Protein AF-A0A4Y2Q5W8-F1 (afdb_monomer_lite)

Sequence (123 aa):
MDNVYSFVNDIQEPDDMAPASNDRFLLSGKLTNELILHLCQKQFETINIVIANKNSSSKMPRWNSFQLHTYIKQKIAEHPNITNIKYTRQSKLLFSTSDPVCAAKLLTLQTVLDTPVSTDVIW

Foldseek 3Di:
DDDDDDDDDDDDDDDDPDPPDDVVLPPDPCSLVVQLVVLVVDQDPKKKKKKAFPPPVDADDDDDPVLQLVQCVVQAVCSVQWPDWDADPRRIIITMGRRSNRRSSQQPDQDGPNGGIHMDIDD

Organism: Araneus ventricosus (NCBI:txid182803)

Structure (mmCIF, N/CA/C/O backbone):
data_AF-A0A4Y2Q5W8-F1
#
_entry.id   AF-A0A4Y2Q5W8-F1
#
loop_
_atom_site.group_PDB
_atom_site.id
_atom_site.type_symbol
_atom_site.label_atom_id
_atom_site.label_alt_id
_atom_site.label_comp_id
_atom_site.label_asym_id
_atom_site.label_entity_id
_atom_site.label_seq_id
_atom_site.pdbx_PDB_ins_code
_atom_site.Cartn_x
_atom_site.Cartn_y
_atom_site.Cartn_z
_atom_site.occupancy
_atom_site.B_iso_or_equiv
_atom_site.auth_seq_id
_atom_site.auth_comp_id
_atom_site.auth_asym_id
_atom_site.auth_atom_id
_atom_site.pdbx_PDB_model_num
ATOM 1 N N . MET A 1 1 ? -63.443 19.168 -27.381 1.00 35.41 1 MET A N 1
ATOM 2 C CA . MET A 1 1 ? -62.374 18.335 -27.952 1.00 35.41 1 MET A CA 1
ATOM 3 C C . MET A 1 1 ? -61.181 19.244 -28.191 1.00 35.41 1 MET A C 1
ATOM 5 O O . MET A 1 1 ? -61.235 20.028 -29.121 1.00 35.41 1 MET A O 1
ATOM 9 N N . ASP A 1 2 ? -60.155 19.343 -27.365 1.00 33.28 2 ASP A N 1
ATOM 10 C CA . ASP A 1 2 ? -59.904 18.830 -26.027 1.00 33.28 2 ASP A CA 1
ATOM 11 C C . ASP A 1 2 ? -59.027 19.844 -25.284 1.00 33.28 2 ASP A C 1
ATOM 13 O O . ASP A 1 2 ? -58.229 20.555 -25.887 1.00 33.28 2 ASP A O 1
ATOM 17 N N . ASN A 1 3 ? -59.294 19.908 -23.981 1.00 28.12 3 ASN A N 1
ATOM 18 C CA . ASN A 1 3 ? -58.469 20.306 -22.842 1.00 28.12 3 ASN A CA 1
ATOM 19 C C . ASN A 1 3 ? -57.045 20.865 -23.098 1.00 28.12 3 ASN A C 1
ATOM 21 O O . ASN A 1 3 ? -56.252 20.230 -23.775 1.00 28.12 3 ASN A O 1
ATOM 25 N N . VAL A 1 4 ? -56.650 22.057 -22.616 1.00 29.20 4 VAL A N 1
ATOM 26 C CA . VAL A 1 4 ? -56.633 22.606 -21.233 1.00 29.20 4 VAL A CA 1
ATOM 27 C C . VAL A 1 4 ? -55.267 22.410 -20.523 1.00 29.20 4 VAL A C 1
ATOM 29 O O . VAL A 1 4 ? -54.713 21.321 -20.500 1.00 29.20 4 VAL A O 1
ATOM 32 N N . TYR A 1 5 ? -54.802 23.514 -19.913 1.00 29.75 5 TYR A N 1
ATOM 33 C CA . TYR A 1 5 ? -53.682 23.731 -18.974 1.00 29.75 5 TYR A CA 1
ATOM 34 C C . TYR A 1 5 ? -52.242 23.840 -19.511 1.00 29.75 5 TYR A C 1
ATOM 36 O O . TYR A 1 5 ? -51.458 22.899 -19.508 1.00 29.75 5 TYR A O 1
ATOM 44 N N . SER A 1 6 ? -51.838 25.086 -19.786 1.00 34.91 6 SER A N 1
ATOM 45 C CA . SER A 1 6 ? -50.538 25.596 -19.335 1.00 34.91 6 SER A CA 1
ATOM 46 C C . SER A 1 6 ? -50.563 25.762 -17.813 1.00 34.91 6 SER A C 1
ATOM 48 O O . SER A 1 6 ? -51.498 26.401 -17.352 1.00 34.91 6 SER A O 1
ATOM 50 N N . PHE A 1 7 ? -49.569 25.273 -17.066 1.00 28.48 7 PHE A N 1
ATOM 51 C CA . PHE A 1 7 ? -48.996 25.931 -15.874 1.00 28.48 7 PHE A CA 1
ATOM 52 C C . PHE A 1 7 ? -47.730 25.170 -15.409 1.00 28.48 7 PHE A C 1
ATOM 54 O O . PHE A 1 7 ? -47.821 24.066 -14.897 1.00 28.48 7 PHE A O 1
ATOM 61 N N . VAL A 1 8 ? -46.582 25.837 -15.583 1.00 28.62 8 VAL A N 1
ATOM 62 C CA . VAL A 1 8 ? -45.491 26.035 -14.604 1.00 28.62 8 VAL A CA 1
ATOM 63 C C . VAL A 1 8 ? -44.565 24.865 -14.212 1.00 28.62 8 VAL A C 1
ATOM 65 O O . VAL A 1 8 ? -44.966 23.885 -13.600 1.00 28.62 8 VAL A O 1
ATOM 68 N N . ASN A 1 9 ? -43.280 25.170 -14.437 1.00 30.19 9 ASN A N 1
ATOM 69 C CA . ASN A 1 9 ? -42.084 24.910 -13.631 1.00 30.19 9 ASN A CA 1
ATOM 70 C C . ASN A 1 9 ? -41.093 23.788 -13.978 1.00 30.19 9 ASN A C 1
ATOM 72 O O . ASN A 1 9 ? -41.428 22.632 -14.191 1.00 30.19 9 ASN A O 1
ATOM 76 N N . ASP A 1 10 ? -39.849 24.244 -13.826 1.00 28.81 10 ASP A N 1
ATOM 77 C CA . ASP A 1 10 ? -38.658 23.576 -13.325 1.00 28.81 10 ASP A CA 1
ATOM 78 C C . ASP A 1 10 ? -37.638 22.992 -14.312 1.00 28.81 10 ASP A C 1
ATOM 80 O O . ASP A 1 10 ? -37.914 22.287 -15.278 1.00 28.81 10 ASP A O 1
ATOM 84 N N . ILE A 1 11 ? -36.412 23.422 -14.021 1.00 44.78 11 ILE A N 1
ATOM 85 C CA . ILE A 1 11 ? -35.121 23.102 -14.609 1.00 44.78 11 ILE A CA 1
ATOM 86 C C . ILE A 1 11 ? -34.915 21.587 -14.581 1.00 44.78 11 ILE A C 1
ATOM 88 O O . ILE A 1 11 ? -35.073 20.973 -13.531 1.00 44.78 11 ILE A O 1
ATOM 92 N N . GLN A 1 12 ? -34.432 21.014 -15.682 1.00 35.03 12 GLN A N 1
ATOM 93 C CA . GLN A 1 12 ? -33.641 19.790 -15.603 1.00 35.03 12 GLN A CA 1
ATOM 94 C C . GLN A 1 12 ? -32.468 19.893 -16.580 1.00 35.03 12 GLN A C 1
ATOM 96 O O . GLN A 1 12 ? -32.605 19.718 -17.791 1.00 35.03 12 GLN A O 1
ATOM 101 N N . GLU A 1 13 ? -31.309 20.255 -16.025 1.00 44.06 13 GLU A N 1
ATOM 102 C CA . GLU A 1 13 ? -30.016 19.882 -16.594 1.00 44.06 13 GLU A CA 1
ATOM 103 C C . GLU A 1 13 ? -29.990 18.353 -16.773 1.00 44.06 13 GLU A C 1
ATOM 105 O O . GLU A 1 13 ? -30.580 17.643 -15.955 1.00 44.06 13 GLU A O 1
ATOM 110 N N . PRO A 1 14 ? -29.362 17.814 -17.829 1.00 43.69 14 PRO A N 1
ATOM 111 C CA . PRO A 1 14 ? -29.305 16.373 -18.007 1.00 43.69 14 PRO A CA 1
ATOM 112 C C . PRO A 1 14 ? -28.507 15.721 -16.867 1.00 43.69 14 PRO A C 1
ATOM 114 O O . PRO A 1 14 ? -27.300 15.930 -16.734 1.00 43.69 14 PRO A O 1
ATOM 117 N N . ASP A 1 15 ? -29.235 14.931 -16.076 1.00 42.94 15 ASP A N 1
ATOM 118 C CA . ASP A 1 15 ? -28.750 13.962 -15.099 1.00 42.94 15 ASP A CA 1
ATOM 119 C C . ASP A 1 15 ? -27.754 12.963 -15.718 1.00 42.94 15 ASP A C 1
ATOM 121 O O . ASP A 1 15 ? -27.845 12.580 -16.887 1.00 42.94 15 ASP A O 1
ATOM 125 N N . ASP A 1 16 ? -26.850 12.500 -14.852 1.00 45.88 16 ASP A N 1
ATOM 126 C CA . ASP A 1 16 ? -25.969 11.338 -14.993 1.00 45.88 16 ASP A CA 1
ATOM 127 C C . ASP A 1 16 ? -24.732 11.456 -15.901 1.00 45.88 16 ASP A C 1
ATOM 129 O O . ASP A 1 16 ? -24.473 10.633 -16.784 1.00 45.88 16 ASP A O 1
ATOM 133 N N . MET A 1 17 ? -23.806 12.346 -15.522 1.00 42.50 17 MET A N 1
ATOM 134 C CA . MET A 1 17 ? -22.400 11.916 -15.509 1.00 42.50 17 MET A CA 1
ATOM 135 C C . MET A 1 17 ? -22.216 10.896 -14.378 1.00 42.50 17 MET A C 1
ATOM 137 O O . MET A 1 17 ? -21.857 11.231 -13.250 1.00 42.50 17 MET A O 1
ATOM 141 N N . ALA A 1 18 ? -22.451 9.622 -14.694 1.00 42.12 18 ALA A N 1
ATOM 142 C CA . ALA A 1 18 ? -21.931 8.526 -13.893 1.00 42.12 18 ALA A CA 1
ATOM 143 C C . ALA A 1 18 ? -20.421 8.751 -13.668 1.00 42.12 18 ALA A C 1
ATOM 145 O O . ALA A 1 18 ? -19.717 9.054 -14.639 1.00 42.12 18 ALA A O 1
ATOM 146 N N . PRO A 1 19 ? -19.866 8.545 -12.458 1.00 41.06 19 PRO A N 1
ATOM 147 C CA . PRO A 1 19 ? -18.431 8.361 -12.302 1.00 41.06 19 PRO A CA 1
ATOM 148 C C . PRO A 1 19 ? -18.063 6.993 -12.893 1.00 41.06 19 PRO A C 1
ATOM 150 O O . PRO A 1 19 ? -17.734 6.032 -12.200 1.00 41.06 19 PRO A O 1
ATOM 153 N N . ALA A 1 20 ? -18.164 6.866 -14.213 1.00 50.56 20 ALA A N 1
ATOM 154 C CA . ALA A 1 20 ? -17.641 5.735 -14.937 1.00 50.56 20 ALA A CA 1
ATOM 155 C C . ALA A 1 20 ? -16.119 5.872 -14.932 1.00 50.56 20 ALA A C 1
ATOM 157 O O . ALA A 1 20 ? -15.575 6.593 -15.758 1.00 50.56 20 ALA A O 1
ATOM 158 N N . SER A 1 21 ? -15.447 5.187 -14.004 1.00 47.41 21 SER A N 1
ATOM 159 C CA . SER A 1 21 ? -14.399 4.217 -14.374 1.00 47.41 21 SER A CA 1
ATOM 160 C C . SER A 1 21 ? -13.523 3.722 -13.214 1.00 47.41 21 SER A C 1
ATOM 162 O O . SER A 1 21 ? -12.330 3.554 -13.422 1.00 47.41 21 SER A O 1
ATOM 164 N N . ASN A 1 22 ? -14.056 3.407 -12.030 1.00 49.34 22 ASN A N 1
ATOM 165 C CA . ASN A 1 22 ? -13.268 2.624 -11.054 1.00 49.34 22 ASN A CA 1
ATOM 166 C C . ASN A 1 22 ? -13.813 1.197 -10.851 1.00 49.34 22 ASN A C 1
ATOM 168 O O . ASN A 1 22 ? -13.041 0.274 -10.604 1.00 49.34 22 ASN A O 1
ATOM 172 N N . ASP A 1 23 ? -15.107 0.964 -11.097 1.00 44.03 23 ASP A N 1
ATOM 173 C CA . ASP A 1 23 ? -15.743 -0.336 -10.826 1.00 44.03 23 ASP A CA 1
ATOM 174 C C . ASP A 1 23 ? -15.427 -1.441 -11.851 1.00 44.03 23 ASP A C 1
ATOM 176 O O . ASP A 1 23 ? -15.549 -2.628 -11.546 1.00 44.03 23 ASP A O 1
ATOM 180 N N . ARG A 1 24 ? -14.981 -1.099 -13.070 1.00 45.53 24 ARG A N 1
ATOM 181 C CA . ARG A 1 24 ? -14.648 -2.112 -14.097 1.00 45.53 24 ARG A CA 1
ATOM 182 C C . ARG A 1 24 ? -13.315 -2.824 -13.859 1.00 45.53 24 ARG A C 1
ATOM 184 O O . ARG A 1 24 ? -13.092 -3.875 -14.451 1.00 45.53 24 ARG A O 1
ATOM 191 N N . PHE A 1 25 ? -12.463 -2.308 -12.976 1.00 48.25 25 PHE A N 1
ATOM 192 C CA . PHE A 1 25 ? -11.160 -2.896 -12.659 1.00 48.25 25 PHE A CA 1
ATOM 193 C C . PHE A 1 25 ? -11.230 -3.965 -11.555 1.00 48.25 25 PHE A C 1
ATOM 195 O O . PHE A 1 25 ? -10.227 -4.205 -10.896 1.00 48.25 25 PHE A O 1
ATOM 202 N N . LEU A 1 26 ? -12.383 -4.599 -11.293 1.00 46.12 26 LEU A N 1
ATOM 203 C CA . LEU A 1 26 ? -12.553 -5.464 -10.110 1.00 46.12 26 LEU A CA 1
ATOM 204 C C . LEU A 1 26 ? -12.985 -6.922 -10.375 1.00 46.12 26 LEU A C 1
ATOM 206 O O . LEU A 1 26 ? -13.181 -7.663 -9.416 1.00 46.12 26 LEU A O 1
ATOM 210 N N . LEU A 1 27 ? -13.067 -7.399 -11.627 1.00 39.25 27 LEU A N 1
ATOM 211 C CA . LEU A 1 27 ? -13.715 -8.696 -11.927 1.00 39.25 27 LEU A CA 1
ATOM 212 C C . LEU A 1 27 ? -12.851 -9.814 -12.545 1.00 39.25 27 LEU A C 1
ATOM 214 O O . LEU A 1 27 ? -13.374 -10.711 -13.201 1.00 39.25 27 LEU A O 1
ATOM 218 N N . SER A 1 28 ? -11.543 -9.866 -12.297 1.00 36.44 28 SER A N 1
ATOM 219 C CA . SER A 1 28 ? -10.744 -11.037 -12.694 1.00 36.44 28 SER A CA 1
ATOM 220 C C . SER A 1 28 ? -9.541 -11.227 -11.775 1.00 36.44 28 SER A C 1
ATOM 222 O O . SER A 1 28 ? -8.874 -10.270 -11.416 1.00 36.44 28 SER A O 1
ATOM 224 N N . GLY A 1 29 ? -9.147 -12.455 -11.444 1.00 47.69 29 GLY A N 1
ATOM 225 C CA . GLY A 1 29 ? -7.856 -12.704 -10.774 1.00 47.69 29 GLY A CA 1
ATOM 226 C C . GLY A 1 29 ? -6.620 -12.210 -11.562 1.00 47.69 29 GLY A C 1
ATOM 227 O O . GLY A 1 29 ? -5.499 -12.364 -11.090 1.00 47.69 29 GLY A O 1
ATOM 228 N N . LYS A 1 30 ? -6.814 -11.626 -12.757 1.00 53.78 30 LYS A N 1
ATOM 229 C CA . LYS A 1 30 ? -5.813 -11.024 -13.657 1.00 53.78 30 LYS A CA 1
ATOM 230 C C . LYS A 1 30 ? -5.577 -9.514 -13.448 1.00 53.78 30 LYS A C 1
ATOM 232 O O . LYS A 1 30 ? -4.721 -8.952 -14.127 1.00 53.78 30 LYS A O 1
ATOM 237 N N . LEU A 1 31 ? -6.287 -8.861 -12.523 1.00 71.12 31 LEU A N 1
ATOM 238 C CA . LEU A 1 31 ? -6.288 -7.394 -12.375 1.00 71.12 31 LEU A CA 1
ATOM 239 C C . LEU A 1 31 ? -4.921 -6.779 -12.102 1.00 71.12 31 LEU A C 1
ATOM 241 O O . LEU A 1 31 ? -4.593 -5.755 -12.686 1.00 71.12 31 LEU A O 1
ATOM 245 N N . THR A 1 32 ? -4.100 -7.398 -11.253 1.00 72.38 32 THR A N 1
ATOM 246 C CA . THR A 1 32 ? -2.778 -6.845 -10.933 1.00 72.38 32 THR A CA 1
ATOM 247 C C . THR A 1 32 ? -1.895 -6.775 -12.174 1.00 72.38 32 THR A C 1
ATOM 249 O O . THR A 1 32 ? -1.269 -5.752 -12.410 1.00 72.38 32 THR A O 1
ATOM 252 N N . ASN A 1 33 ? -1.878 -7.822 -13.004 1.00 74.81 33 ASN A N 1
ATOM 253 C CA . ASN A 1 33 ? -1.055 -7.845 -14.214 1.00 74.81 33 ASN A CA 1
ATOM 254 C C . ASN A 1 33 ? -1.555 -6.840 -15.257 1.00 74.81 33 ASN A C 1
ATOM 256 O O . ASN A 1 33 ? -0.741 -6.185 -15.897 1.00 74.81 33 ASN A O 1
ATOM 260 N N . GLU A 1 34 ? -2.870 -6.678 -15.410 1.00 79.50 34 GLU A N 1
ATOM 261 C CA . GLU A 1 34 ? -3.439 -5.664 -16.309 1.00 79.50 34 GLU A CA 1
ATOM 262 C C . GLU A 1 34 ? -3.153 -4.235 -15.822 1.00 79.50 34 GLU A C 1
ATOM 264 O O . GLU A 1 34 ? -2.761 -3.387 -16.624 1.00 79.50 34 GLU A O 1
ATOM 269 N N . LEU A 1 35 ? -3.252 -3.981 -14.512 1.00 80.00 35 LEU A N 1
ATOM 270 C CA . LEU A 1 35 ? -2.852 -2.707 -13.904 1.00 80.00 35 LEU A CA 1
ATOM 271 C C . LEU A 1 35 ? -1.360 -2.432 -14.118 1.00 80.00 35 LEU A C 1
ATOM 273 O O . LEU A 1 35 ? -0.997 -1.319 -14.491 1.00 80.00 35 LEU A O 1
ATOM 277 N N . ILE A 1 36 ? -0.503 -3.443 -13.940 1.00 81.00 36 ILE A N 1
ATOM 278 C CA . ILE A 1 36 ? 0.934 -3.334 -14.220 1.00 81.00 36 ILE A CA 1
ATOM 279 C C . ILE A 1 36 ? 1.154 -2.983 -15.689 1.00 81.00 36 ILE A C 1
ATOM 281 O O . ILE A 1 36 ? 1.863 -2.024 -15.968 1.00 81.00 36 ILE A O 1
ATOM 285 N N . LEU A 1 37 ? 0.532 -3.705 -16.628 1.00 81.56 37 LEU A N 1
ATOM 286 C CA . LEU A 1 37 ? 0.673 -3.424 -18.059 1.00 81.56 37 LEU A CA 1
ATOM 287 C C . LEU A 1 37 ? 0.239 -1.995 -18.397 1.00 81.56 37 LEU A C 1
ATOM 289 O O . LEU A 1 37 ? 0.947 -1.314 -19.134 1.00 81.56 37 LEU A O 1
ATOM 293 N N . HIS A 1 38 ? -0.878 -1.523 -17.839 1.00 81.12 38 HIS A N 1
ATOM 294 C CA . HIS A 1 38 ? -1.344 -0.153 -18.047 1.00 81.12 38 HIS A CA 1
ATOM 295 C C . HIS A 1 38 ? -0.361 0.884 -17.490 1.00 81.12 38 HIS A C 1
ATOM 297 O O . HIS A 1 38 ? -0.037 1.859 -18.167 1.00 81.12 38 HIS A O 1
ATOM 303 N N . LEU A 1 39 ? 0.156 0.667 -16.279 1.00 81.62 39 LEU A N 1
ATOM 304 C CA . LEU A 1 39 ? 1.134 1.567 -15.674 1.00 81.62 39 LEU A CA 1
ATOM 305 C C . LEU A 1 39 ? 2.478 1.536 -16.430 1.00 81.62 39 LEU A C 1
ATOM 307 O O . LEU A 1 39 ? 3.095 2.575 -16.631 1.00 81.62 39 LEU A O 1
ATOM 311 N N . CYS A 1 40 ? 2.910 0.383 -16.938 1.00 82.12 40 CYS A N 1
ATOM 312 C CA . CYS A 1 40 ? 4.142 0.258 -17.721 1.00 82.12 40 CYS A CA 1
ATOM 313 C C . CYS A 1 40 ? 4.079 0.931 -19.105 1.00 82.12 40 CYS A C 1
ATOM 315 O O . CYS A 1 40 ? 5.126 1.150 -19.711 1.00 82.12 40 CYS A O 1
ATOM 317 N N . GLN A 1 41 ? 2.892 1.276 -19.621 1.00 83.06 41 GLN A N 1
ATOM 318 C CA . GLN A 1 41 ? 2.749 2.011 -20.890 1.00 83.06 41 GLN A CA 1
ATOM 319 C C . GLN A 1 41 ? 3.167 3.486 -20.786 1.00 83.06 41 GLN A C 1
ATOM 321 O O . GLN A 1 41 ? 3.263 4.169 -21.807 1.00 83.06 41 GLN A O 1
ATOM 326 N N . LYS A 1 42 ? 3.410 3.992 -19.574 1.00 79.00 42 LYS A N 1
ATOM 327 C CA . LYS A 1 42 ? 3.832 5.369 -19.312 1.00 79.00 42 LYS A CA 1
ATOM 328 C C . LYS A 1 42 ? 5.126 5.375 -18.502 1.00 79.00 42 LYS A C 1
ATOM 330 O O . LYS A 1 42 ? 5.391 4.474 -17.715 1.00 79.00 42 LYS A O 1
ATOM 335 N N . GLN A 1 43 ? 5.925 6.423 -18.676 1.00 78.00 43 GLN A N 1
ATOM 336 C CA . GLN A 1 43 ? 7.009 6.727 -17.747 1.00 78.00 43 GLN A CA 1
ATOM 337 C C . GLN A 1 43 ? 6.463 7.653 -16.667 1.00 78.00 43 GLN A C 1
ATOM 339 O O . GLN A 1 43 ? 5.937 8.722 -16.975 1.00 78.00 43 GLN A O 1
ATOM 344 N 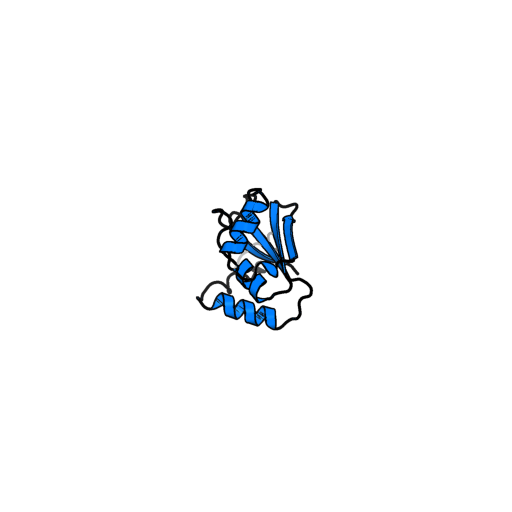N . PHE A 1 44 ? 6.577 7.234 -15.412 1.00 82.06 44 PHE A N 1
ATOM 345 C CA . PHE A 1 44 ? 6.171 8.034 -14.267 1.00 82.06 44 PHE A CA 1
ATOM 346 C C . PHE A 1 44 ? 7.402 8.466 -13.487 1.00 82.06 44 PHE A C 1
ATOM 348 O O . PHE A 1 44 ? 8.171 7.630 -13.019 1.00 82.06 44 PHE A O 1
ATOM 355 N N . GLU A 1 45 ? 7.561 9.774 -13.298 1.00 90.44 45 GLU A N 1
ATOM 356 C CA . GLU A 1 45 ? 8.520 10.288 -12.320 1.00 90.44 45 GLU A CA 1
ATOM 357 C C . GLU A 1 45 ? 8.082 9.901 -10.902 1.00 90.44 45 GLU A C 1
ATOM 359 O O . GLU A 1 45 ? 8.891 9.526 -10.055 1.00 90.44 45 GLU A O 1
ATOM 364 N N . THR A 1 46 ? 6.775 9.948 -10.639 1.00 93.25 46 THR A N 1
ATOM 365 C CA . THR A 1 46 ? 6.167 9.485 -9.393 1.00 93.25 46 THR A CA 1
ATOM 366 C C . THR A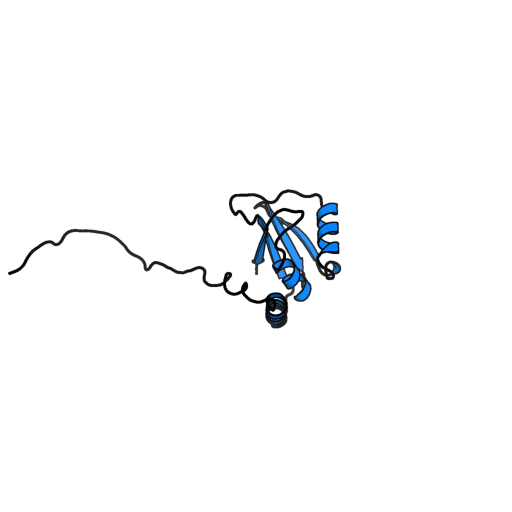 1 46 ? 4.717 9.082 -9.640 1.00 93.25 46 THR A C 1
ATOM 368 O O . THR A 1 46 ? 3.955 9.813 -10.263 1.00 93.25 46 THR A O 1
ATOM 371 N N . ILE A 1 47 ? 4.331 7.930 -9.105 1.00 93.12 47 ILE A N 1
ATOM 372 C CA . ILE A 1 47 ? 2.958 7.450 -8.983 1.00 93.12 47 ILE A CA 1
ATOM 373 C C . ILE A 1 47 ? 2.551 7.655 -7.528 1.00 93.12 47 ILE A C 1
ATOM 375 O O . ILE A 1 47 ? 3.198 7.140 -6.611 1.00 93.12 47 ILE A O 1
ATOM 379 N N . ASN A 1 48 ? 1.486 8.419 -7.312 1.00 95.00 48 ASN A N 1
ATOM 380 C CA . ASN A 1 48 ? 0.940 8.675 -5.989 1.00 95.00 48 ASN A CA 1
ATOM 381 C C . ASN A 1 48 ? -0.303 7.815 -5.775 1.00 95.00 48 ASN A C 1
ATOM 383 O O . ASN A 1 48 ? -1.294 7.954 -6.486 1.00 95.00 48 ASN A O 1
ATOM 387 N N . ILE A 1 49 ? -0.253 6.939 -4.778 1.00 95.50 49 ILE A N 1
ATOM 388 C CA . ILE A 1 49 ? -1.350 6.050 -4.412 1.00 95.50 49 ILE A CA 1
ATOM 389 C C . ILE A 1 49 ? -1.933 6.543 -3.099 1.00 95.50 49 ILE A C 1
ATOM 391 O O . ILE A 1 49 ? -1.222 6.665 -2.096 1.00 95.50 49 ILE A O 1
ATOM 395 N N . VAL A 1 50 ? -3.233 6.812 -3.090 1.00 95.75 50 VAL A N 1
ATOM 396 C CA . VAL A 1 50 ? -3.967 7.143 -1.875 1.00 95.75 50 VAL A CA 1
ATOM 397 C C . VAL A 1 50 ? -4.733 5.937 -1.378 1.00 95.75 50 VAL A C 1
ATOM 399 O O . VAL A 1 50 ? -5.462 5.285 -2.115 1.00 95.75 50 VAL A O 1
ATOM 402 N N . ILE A 1 51 ? -4.582 5.678 -0.084 1.00 95.50 51 ILE A N 1
ATOM 403 C CA . ILE A 1 51 ? -5.300 4.641 0.639 1.00 95.50 51 ILE A CA 1
ATOM 404 C C . ILE A 1 51 ? -6.174 5.325 1.686 1.00 95.50 51 ILE A C 1
ATOM 406 O O . ILE A 1 51 ? -5.687 6.038 2.571 1.00 95.50 51 ILE A O 1
ATOM 410 N N . ALA A 1 52 ? -7.481 5.138 1.567 1.00 95.38 52 ALA A N 1
ATOM 411 C CA . ALA A 1 52 ? -8.481 5.699 2.461 1.00 95.38 52 ALA A CA 1
ATOM 412 C C . ALA A 1 52 ? -9.210 4.590 3.218 1.00 95.38 52 ALA A C 1
ATOM 414 O O . ALA A 1 52 ? -9.181 3.425 2.829 1.00 95.38 52 ALA A O 1
ATOM 415 N N . ASN A 1 53 ? -9.893 4.958 4.301 1.00 95.44 53 ASN A N 1
ATOM 416 C CA . ASN A 1 53 ? -10.820 4.041 4.947 1.00 95.44 53 ASN A CA 1
ATOM 417 C C . ASN A 1 53 ? -11.920 3.658 3.947 1.00 95.44 53 ASN A C 1
ATOM 419 O O . ASN A 1 53 ? -12.470 4.533 3.278 1.00 95.44 53 ASN A O 1
ATOM 423 N N . LYS A 1 54 ? -12.243 2.363 3.858 1.00 94.75 54 LYS A N 1
ATOM 424 C CA . LYS A 1 54 ? -13.307 1.875 2.971 1.00 94.75 54 LYS A CA 1
ATOM 425 C C . LYS A 1 54 ? -14.657 2.531 3.280 1.00 94.75 54 LYS A C 1
ATOM 427 O O . LYS A 1 54 ? -15.451 2.762 2.375 1.00 94.75 54 LYS A O 1
ATOM 432 N N . ASN A 1 55 ? -14.914 2.844 4.550 1.00 93.31 55 ASN A N 1
ATOM 433 C CA . ASN A 1 55 ? -16.009 3.720 4.937 1.00 93.31 55 ASN A CA 1
ATOM 434 C C . ASN A 1 55 ? -15.557 5.178 4.775 1.00 93.31 55 ASN A C 1
ATOM 436 O O . ASN A 1 55 ? -14.768 5.680 5.576 1.00 93.31 55 ASN A O 1
ATOM 440 N N . SER A 1 56 ? -16.097 5.866 3.768 1.00 87.38 56 SER A N 1
ATOM 441 C CA . SER A 1 56 ? -15.754 7.254 3.433 1.00 87.38 56 SER A CA 1
ATOM 442 C C . SER A 1 56 ? -16.037 8.258 4.558 1.00 87.38 56 SER A C 1
ATOM 444 O O . SER A 1 56 ? -15.397 9.308 4.614 1.00 87.38 56 SER A O 1
ATOM 446 N N . SER A 1 57 ? -16.950 7.941 5.481 1.00 89.81 57 SER A N 1
ATOM 447 C CA . SER A 1 57 ? -17.238 8.761 6.665 1.00 89.81 57 SER A CA 1
ATOM 448 C C . SER A 1 57 ? -16.247 8.535 7.814 1.00 89.81 57 SER A C 1
ATOM 450 O O . SER A 1 57 ? -16.249 9.287 8.789 1.00 89.81 57 SER A O 1
ATOM 452 N N . SER A 1 58 ? -15.399 7.508 7.729 1.00 92.25 58 SER A N 1
ATOM 453 C CA . SER A 1 58 ? -14.412 7.163 8.752 1.00 92.25 58 SER A CA 1
ATOM 454 C C . SER A 1 58 ? -13.010 7.641 8.377 1.00 92.25 58 SER A C 1
ATOM 456 O O . SER A 1 58 ? -12.597 7.622 7.220 1.00 92.25 58 SER A O 1
ATOM 458 N N . LYS A 1 59 ? -12.229 8.047 9.382 1.00 90.94 59 LYS A N 1
ATOM 459 C CA . LYS A 1 59 ? -10.814 8.411 9.198 1.00 90.94 59 LYS A CA 1
ATOM 460 C C . LYS A 1 59 ? -9.931 7.158 9.237 1.00 90.94 59 LYS A C 1
ATOM 462 O O . LYS A 1 59 ? -10.316 6.150 9.833 1.00 90.94 59 LYS A O 1
ATOM 467 N N . MET A 1 60 ? -8.740 7.207 8.632 1.00 92.19 60 MET A N 1
ATOM 468 C CA . MET A 1 60 ? -7.731 6.174 8.900 1.00 92.19 60 MET A CA 1
ATOM 469 C C . MET A 1 60 ? -7.210 6.311 10.335 1.00 92.19 60 MET A C 1
ATOM 471 O O . MET A 1 60 ? -6.936 7.439 10.769 1.00 92.19 60 MET A O 1
ATOM 475 N N . PRO A 1 61 ? -7.013 5.198 11.064 1.00 92.06 61 PRO A N 1
ATOM 476 C CA . PRO A 1 61 ? -6.234 5.214 12.291 1.00 92.06 61 PRO A CA 1
ATOM 477 C C . PRO A 1 61 ? -4.830 5.761 12.022 1.00 92.06 61 PRO A C 1
ATOM 479 O O . PRO A 1 61 ? -4.230 5.501 10.979 1.00 92.06 61 PRO A O 1
ATOM 482 N N . ARG A 1 62 ? -4.282 6.519 12.976 1.00 91.62 62 ARG A N 1
ATOM 483 C CA . ARG A 1 62 ? -2.873 6.919 12.926 1.00 91.62 62 ARG A CA 1
ATOM 484 C C . ARG A 1 62 ? -2.008 5.827 13.535 1.00 91.62 62 ARG A C 1
ATOM 486 O O . ARG A 1 62 ? -1.723 5.840 14.729 1.00 91.62 62 ARG A O 1
ATOM 493 N N . TRP A 1 63 ? -1.579 4.901 12.696 1.00 93.12 63 TRP A N 1
ATOM 494 C CA . TRP A 1 63 ? -0.575 3.909 13.052 1.00 93.12 63 TRP A CA 1
ATOM 495 C C . TRP A 1 63 ? 0.810 4.528 13.174 1.00 93.12 63 TRP A C 1
ATOM 497 O O . TRP A 1 63 ? 1.145 5.483 12.461 1.00 93.12 63 TRP A O 1
ATOM 507 N N . ASN A 1 64 ? 1.626 3.950 14.056 1.00 92.38 64 ASN A N 1
ATOM 508 C CA . ASN A 1 64 ? 3.019 4.349 14.162 1.00 92.38 64 ASN A CA 1
ATOM 509 C C . ASN A 1 64 ? 3.800 3.911 12.908 1.00 92.38 64 ASN A C 1
ATOM 511 O O . ASN A 1 64 ? 3.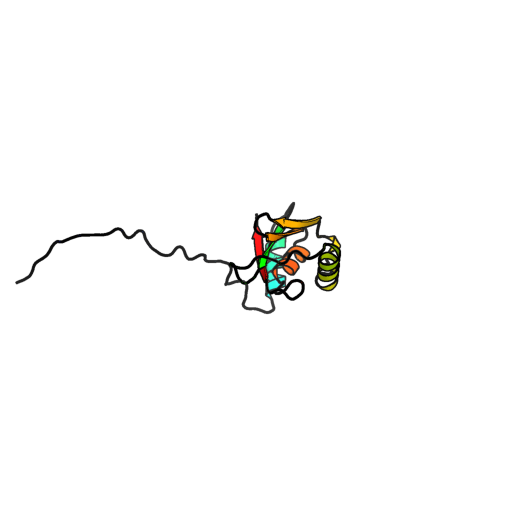441 2.949 12.224 1.00 92.38 64 ASN A O 1
ATOM 515 N N . SER A 1 65 ? 4.880 4.633 12.607 1.00 89.19 65 SER A N 1
ATOM 516 C CA . SER A 1 65 ? 5.662 4.411 11.385 1.00 89.19 65 SER A CA 1
ATOM 517 C C . SER A 1 65 ? 6.234 2.988 11.307 1.00 89.19 65 SER A C 1
ATOM 519 O O . SER A 1 65 ? 6.181 2.346 10.261 1.00 89.19 65 SER A O 1
ATOM 521 N N . PHE A 1 66 ? 6.700 2.439 12.433 1.00 93.81 66 PHE A N 1
ATOM 522 C CA . PHE A 1 66 ? 7.291 1.101 12.483 1.00 93.81 66 PHE A CA 1
ATOM 523 C C . PHE A 1 66 ? 6.293 -0.005 12.104 1.00 93.81 66 PHE A C 1
ATOM 525 O O . PHE A 1 66 ? 6.627 -0.902 11.327 1.00 93.81 66 PHE A O 1
ATOM 532 N N . GLN A 1 67 ? 5.057 0.076 12.602 1.00 94.12 67 GLN A N 1
ATOM 533 C CA . GLN A 1 67 ? 3.977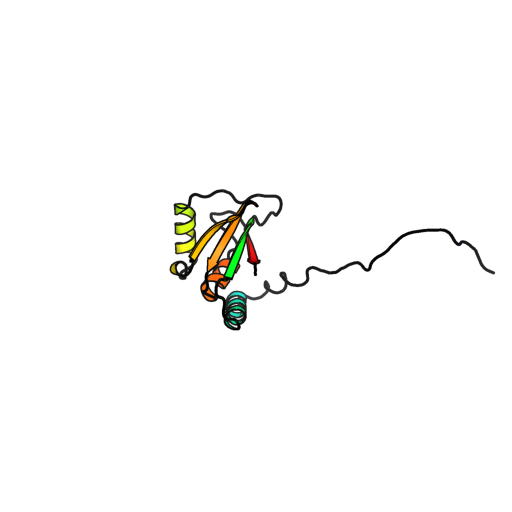 -0.854 12.270 1.00 94.12 67 GLN A CA 1
ATOM 534 C C . GLN A 1 67 ? 3.636 -0.798 10.782 1.00 94.12 67 GLN A C 1
ATOM 536 O O . GLN A 1 67 ? 3.542 -1.844 10.142 1.00 94.12 67 GLN A O 1
ATOM 541 N N . LEU A 1 68 ? 3.511 0.409 10.219 1.00 94.31 68 LEU A N 1
ATOM 542 C CA . LEU A 1 68 ? 3.243 0.581 8.791 1.00 94.31 68 LEU A CA 1
ATOM 543 C C . LEU A 1 68 ? 4.365 0.010 7.931 1.00 94.31 68 LEU A C 1
ATOM 545 O O . LEU A 1 68 ? 4.099 -0.771 7.021 1.00 94.31 68 LEU A O 1
ATOM 549 N N . HIS A 1 69 ? 5.620 0.335 8.238 1.00 94.00 69 HIS A N 1
ATOM 550 C CA . HIS A 1 69 ? 6.754 -0.206 7.495 1.00 94.00 69 HIS A CA 1
ATOM 551 C C . HIS A 1 69 ? 6.825 -1.730 7.586 1.00 94.00 69 HIS A C 1
ATOM 553 O O . HIS A 1 69 ? 7.086 -2.386 6.580 1.00 94.00 69 HIS A O 1
ATOM 559 N N . THR A 1 70 ? 6.568 -2.303 8.762 1.00 96.12 70 THR A N 1
ATOM 560 C CA . THR A 1 70 ? 6.558 -3.759 8.953 1.00 96.12 70 THR A CA 1
ATOM 561 C C . THR A 1 70 ? 5.456 -4.417 8.127 1.00 96.12 70 THR A C 1
ATOM 563 O O . THR A 1 70 ? 5.726 -5.368 7.397 1.00 96.12 70 THR A O 1
ATOM 566 N N . TYR A 1 71 ? 4.238 -3.874 8.177 1.00 96.31 71 TYR A N 1
ATOM 567 C CA . TYR A 1 71 ? 3.107 -4.358 7.388 1.00 96.31 71 TYR A CA 1
ATOM 568 C C . TYR A 1 71 ? 3.410 -4.330 5.883 1.00 96.31 71 TYR A C 1
ATOM 570 O O . TYR A 1 71 ? 3.229 -5.327 5.185 1.00 96.31 71 TYR A O 1
ATOM 578 N N . ILE A 1 72 ? 3.925 -3.204 5.385 1.00 95.88 72 ILE A N 1
ATOM 579 C CA . ILE A 1 72 ? 4.229 -3.031 3.962 1.00 95.88 72 ILE A CA 1
ATOM 580 C C . ILE A 1 72 ? 5.327 -3.996 3.515 1.00 95.88 72 ILE A C 1
ATOM 582 O O . ILE A 1 72 ? 5.160 -4.656 2.495 1.00 95.88 72 ILE A O 1
ATOM 586 N N . LYS A 1 73 ? 6.393 -4.163 4.307 1.00 95.75 73 LYS A N 1
ATOM 587 C CA . LYS A 1 73 ? 7.454 -5.149 4.039 1.00 95.75 73 LYS A CA 1
ATOM 588 C C . LYS A 1 73 ? 6.922 -6.574 3.910 1.00 95.75 73 LYS A C 1
ATOM 590 O O . LYS A 1 73 ? 7.403 -7.334 3.079 1.00 95.75 73 LYS A O 1
ATOM 595 N N . GLN A 1 74 ? 5.941 -6.936 4.734 1.00 95.94 74 GLN A N 1
ATOM 596 C CA . GLN A 1 74 ? 5.337 -8.268 4.715 1.00 95.94 74 GLN A CA 1
ATOM 597 C C . GLN A 1 74 ? 4.411 -8.486 3.514 1.00 95.94 74 GLN A C 1
ATOM 599 O O . GLN A 1 74 ? 4.275 -9.616 3.050 1.00 95.94 74 GLN A O 1
ATOM 604 N N . LYS A 1 75 ? 3.744 -7.433 3.026 1.00 94.31 75 LYS A N 1
ATOM 605 C CA . LYS A 1 75 ? 2.739 -7.535 1.954 1.00 94.31 75 LYS A CA 1
ATOM 606 C C . LYS A 1 75 ? 3.277 -7.223 0.561 1.00 94.31 75 LYS A C 1
ATOM 608 O O . LYS A 1 75 ? 2.721 -7.718 -0.415 1.00 94.31 75 LYS A O 1
ATOM 613 N N . ILE A 1 76 ? 4.324 -6.409 0.458 1.00 94.50 76 ILE A N 1
ATOM 614 C CA . ILE A 1 76 ? 4.833 -5.870 -0.805 1.00 94.50 76 ILE A CA 1
ATOM 615 C C . ILE A 1 76 ? 6.345 -6.097 -0.860 1.00 94.50 76 ILE A C 1
ATOM 617 O O . ILE A 1 76 ? 7.122 -5.461 -0.149 1.00 94.50 76 ILE A O 1
ATOM 621 N N . ALA A 1 77 ? 6.774 -7.012 -1.729 1.00 94.75 77 ALA A N 1
ATOM 622 C CA . ALA A 1 77 ? 8.190 -7.332 -1.903 1.00 94.75 77 ALA A CA 1
ATOM 623 C C . ALA A 1 77 ? 8.987 -6.121 -2.428 1.00 94.75 77 ALA A C 1
ATOM 625 O O . ALA A 1 77 ? 10.099 -5.866 -1.978 1.00 94.75 77 ALA A O 1
ATOM 626 N N . GLU A 1 78 ? 8.365 -5.320 -3.291 1.00 95.19 78 GLU A N 1
ATOM 627 C CA . GLU A 1 78 ? 8.878 -4.105 -3.931 1.00 95.19 78 GLU A CA 1
ATOM 628 C C . GLU A 1 78 ? 8.815 -2.878 -3.006 1.00 95.19 78 GLU A C 1
ATOM 630 O O . GLU A 1 78 ? 8.970 -1.743 -3.453 1.00 95.19 78 GLU A O 1
ATOM 635 N N . HIS A 1 79 ? 8.613 -3.072 -1.697 1.00 94.56 79 HIS A N 1
ATOM 636 C CA . HIS A 1 79 ? 8.632 -1.983 -0.722 1.00 94.56 79 HIS A CA 1
ATOM 637 C C . HIS A 1 79 ? 9.889 -1.090 -0.758 1.00 94.56 79 HIS A C 1
ATOM 639 O O . HIS A 1 79 ? 9.735 0.081 -0.409 1.00 94.56 79 HIS A O 1
ATOM 645 N N . PRO A 1 80 ? 11.105 -1.540 -1.159 1.00 96.56 80 PRO A N 1
ATOM 646 C CA . PRO A 1 80 ? 12.248 -0.634 -1.277 1.00 96.56 80 PRO A CA 1
ATOM 647 C C . PRO A 1 80 ? 12.041 0.447 -2.346 1.00 96.56 80 PRO A C 1
ATOM 649 O O . PRO A 1 80 ? 12.687 1.487 -2.280 1.00 96.56 80 PRO A O 1
ATOM 652 N N . ASN A 1 81 ? 11.119 0.230 -3.292 1.00 96.31 81 ASN A N 1
ATOM 653 C CA . ASN A 1 81 ? 10.789 1.180 -4.355 1.00 96.31 81 ASN A CA 1
ATOM 654 C C . ASN A 1 81 ? 9.770 2.243 -3.902 1.00 96.31 81 ASN A C 1
ATOM 656 O O . ASN A 1 81 ? 9.415 3.133 -4.677 1.00 96.31 81 ASN A O 1
ATOM 660 N N . ILE A 1 82 ? 9.277 2.169 -2.661 1.00 96.62 82 ILE A N 1
ATOM 661 C CA . ILE A 1 82 ? 8.421 3.201 -2.071 1.00 96.62 82 ILE A CA 1
ATOM 662 C C . ILE A 1 82 ? 9.314 4.339 -1.585 1.00 96.62 82 ILE A C 1
ATOM 664 O O . ILE A 1 82 ? 10.112 4.174 -0.664 1.00 96.62 82 ILE A O 1
ATOM 668 N N . THR A 1 83 ? 9.147 5.514 -2.180 1.00 96.06 83 THR A N 1
ATOM 669 C CA . THR A 1 83 ? 9.958 6.700 -1.881 1.00 96.06 83 THR A CA 1
ATOM 670 C C . THR A 1 83 ? 9.357 7.560 -0.774 1.00 96.06 83 THR A C 1
ATOM 672 O O . THR A 1 83 ? 10.074 8.319 -0.126 1.00 96.06 83 THR A O 1
ATOM 675 N N . ASN A 1 84 ? 8.047 7.450 -0.529 1.00 95.25 84 ASN A N 1
ATOM 676 C CA . ASN A 1 84 ? 7.365 8.228 0.501 1.00 95.25 84 ASN A CA 1
ATOM 677 C C . ASN A 1 84 ? 6.156 7.487 1.078 1.00 95.25 84 ASN A C 1
ATOM 679 O O . ASN A 1 84 ? 5.404 6.846 0.344 1.00 95.25 84 ASN A O 1
ATOM 683 N N . ILE A 1 85 ? 5.944 7.646 2.386 1.00 95.25 85 ILE A N 1
ATOM 684 C CA . ILE A 1 85 ? 4.736 7.229 3.101 1.00 95.25 85 ILE A CA 1
ATOM 685 C C . ILE A 1 85 ? 4.346 8.372 4.036 1.00 95.25 85 ILE A C 1
ATOM 687 O O . ILE A 1 85 ? 5.103 8.723 4.943 1.00 95.25 85 ILE A O 1
ATOM 691 N N . LYS A 1 86 ? 3.163 8.960 3.848 1.00 94.44 86 LYS A N 1
ATOM 692 C CA . LYS A 1 86 ? 2.671 10.029 4.732 1.00 94.44 86 LYS A CA 1
ATOM 693 C C . LYS A 1 86 ? 1.161 10.013 4.895 1.00 94.44 86 LYS A C 1
ATOM 695 O O . LYS A 1 86 ? 0.435 9.511 4.047 1.00 94.44 86 LYS A O 1
ATOM 700 N N . TYR A 1 87 ? 0.680 10.637 5.965 1.00 94.06 87 TYR A N 1
ATOM 701 C CA . TYR A 1 87 ? -0.739 10.947 6.107 1.00 94.06 87 TYR A CA 1
ATOM 702 C C . TYR A 1 87 ? -1.066 12.267 5.406 1.00 94.06 87 TYR A C 1
ATOM 704 O O . TYR A 1 87 ? -0.372 13.271 5.577 1.00 94.06 87 TYR A O 1
ATOM 712 N N . THR A 1 88 ? -2.152 12.284 4.641 1.00 92.12 88 THR A N 1
ATOM 713 C CA . THR A 1 88 ? -2.726 13.506 4.077 1.00 92.12 88 THR A CA 1
ATOM 714 C C . THR A 1 88 ? -3.485 14.294 5.148 1.00 92.12 88 THR A C 1
ATOM 716 O O . THR A 1 88 ? -3.835 13.774 6.212 1.00 92.12 88 THR A O 1
ATOM 719 N N . ARG A 1 89 ? -3.822 15.557 4.851 1.00 89.19 89 ARG A N 1
ATOM 720 C CA . ARG A 1 89 ? -4.667 16.388 5.732 1.00 89.19 89 ARG A CA 1
ATOM 721 C C . ARG A 1 89 ? -6.058 15.781 5.967 1.00 89.19 89 ARG A C 1
ATOM 723 O O . ARG A 1 89 ? -6.646 15.996 7.019 1.00 89.19 89 ARG A O 1
ATOM 730 N N . GLN A 1 90 ? -6.548 14.974 5.026 1.00 87.06 90 GLN A N 1
ATOM 731 C CA . GLN A 1 90 ? -7.834 14.273 5.108 1.00 87.06 90 GLN A CA 1
ATOM 732 C C . GLN A 1 90 ? -7.748 12.939 5.869 1.00 87.06 90 GLN A C 1
ATOM 734 O O . GLN A 1 90 ? -8.688 12.155 5.832 1.00 87.06 90 GLN A O 1
ATOM 739 N N . SER A 1 91 ? -6.641 12.663 6.571 1.00 91.94 91 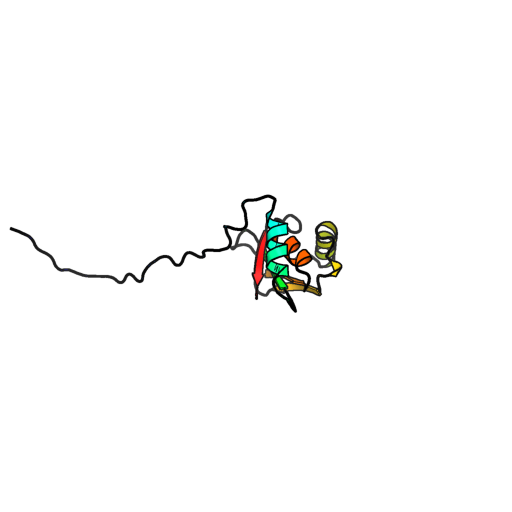SE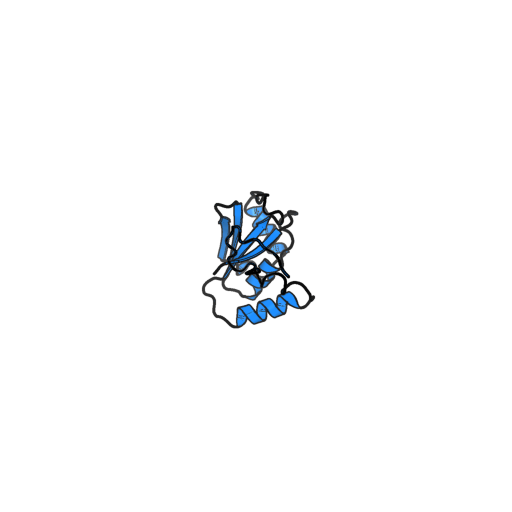R A N 1
ATOM 740 C CA . SER A 1 91 ? -6.428 11.391 7.281 1.00 91.94 91 SER A CA 1
ATOM 741 C C . SER A 1 91 ? -6.500 10.171 6.353 1.00 91.94 91 SER A C 1
ATOM 743 O O . SER A 1 91 ? -7.047 9.137 6.727 1.00 91.94 91 SER A O 1
ATOM 745 N N . LYS A 1 92 ? -5.953 10.303 5.140 1.00 94.19 92 LYS A N 1
ATOM 746 C CA . LYS A 1 92 ? -5.691 9.193 4.211 1.00 94.19 92 LYS A CA 1
ATOM 747 C C . LYS A 1 92 ? -4.194 8.897 4.206 1.00 94.19 92 LYS A C 1
ATOM 749 O O . LYS A 1 92 ? -3.406 9.800 4.488 1.00 94.19 92 LYS A O 1
ATOM 754 N N . LEU A 1 93 ? -3.793 7.679 3.881 1.00 95.38 93 LEU A N 1
ATOM 755 C CA . LEU A 1 93 ? -2.393 7.367 3.610 1.00 95.38 93 LEU A CA 1
ATOM 756 C C . LEU A 1 93 ? -2.064 7.717 2.161 1.00 95.38 93 LEU A C 1
ATOM 758 O O . LEU A 1 93 ? -2.874 7.501 1.266 1.00 95.38 93 LEU A O 1
ATOM 762 N N . LEU A 1 94 ? -0.875 8.261 1.948 1.00 95.75 94 LEU A N 1
ATOM 763 C CA . LEU A 1 94 ? -0.292 8.500 0.641 1.00 95.75 94 LEU A CA 1
ATOM 764 C C . LEU A 1 94 ? 1.010 7.717 0.549 1.00 95.75 94 LEU A C 1
ATOM 766 O O . LEU A 1 94 ? 1.896 7.894 1.390 1.00 95.75 94 LEU A O 1
ATOM 770 N N . PHE A 1 95 ? 1.113 6.915 -0.498 1.00 96.62 95 PHE A N 1
ATOM 771 C CA . PHE A 1 95 ? 2.329 6.246 -0.921 1.00 96.62 95 PHE A CA 1
ATOM 772 C C . PHE A 1 95 ? 2.813 6.867 -2.225 1.00 96.62 95 PHE A C 1
ATOM 774 O O . PHE A 1 95 ? 2.003 7.170 -3.100 1.00 96.62 95 PHE A O 1
ATOM 781 N N . SER A 1 96 ? 4.123 7.025 -2.360 1.00 96.44 96 SER A N 1
ATOM 782 C CA . SER A 1 96 ? 4.749 7.456 -3.610 1.00 96.44 96 SER A CA 1
ATOM 783 C C . SER A 1 96 ? 5.759 6.408 -4.061 1.00 96.44 96 SER A C 1
ATOM 785 O O . SER A 1 96 ? 6.537 5.902 -3.250 1.00 96.44 96 SER A O 1
ATOM 787 N N . THR A 1 97 ? 5.744 6.073 -5.346 1.00 96.12 97 THR A N 1
ATOM 788 C CA . THR A 1 97 ? 6.716 5.173 -5.982 1.00 96.12 97 THR A CA 1
ATOM 789 C C . THR A 1 97 ? 6.807 5.491 -7.469 1.00 96.12 97 THR A C 1
ATOM 791 O O . THR A 1 97 ? 5.821 5.916 -8.055 1.00 96.12 97 THR A O 1
ATOM 794 N N . SER A 1 98 ? 7.961 5.301 -8.098 1.00 93.88 98 SER A N 1
ATOM 795 C CA . SER A 1 98 ? 8.079 5.334 -9.562 1.00 93.88 98 SER A CA 1
ATOM 796 C C . SER A 1 98 ? 7.934 3.947 -10.194 1.00 93.88 98 SER A C 1
ATOM 798 O O . SER A 1 98 ? 7.882 3.849 -11.415 1.00 93.88 98 SER A O 1
ATOM 800 N N . ASP A 1 99 ? 7.860 2.881 -9.387 1.00 92.75 99 ASP A N 1
ATOM 801 C CA . ASP A 1 99 ? 7.766 1.499 -9.855 1.00 92.75 99 ASP A CA 1
ATOM 802 C C . ASP A 1 99 ? 6.297 1.095 -10.100 1.00 92.75 99 ASP A C 1
ATOM 804 O O . ASP A 1 99 ? 5.522 0.973 -9.140 1.00 92.75 99 ASP A O 1
ATOM 808 N N . PRO A 1 100 ? 5.901 0.831 -11.362 1.00 91.12 100 PRO A N 1
ATOM 809 C CA . PRO A 1 100 ? 4.564 0.359 -11.719 1.00 91.12 100 PRO A CA 1
ATOM 810 C C . PRO A 1 100 ? 4.127 -0.907 -10.977 1.00 91.12 100 PRO A C 1
ATOM 812 O O . PRO A 1 100 ? 2.947 -1.051 -10.649 1.00 91.12 100 PRO A O 1
ATOM 815 N N . VAL A 1 101 ? 5.058 -1.823 -10.692 1.00 92.19 101 VAL A N 1
ATOM 816 C CA . VAL A 1 101 ? 4.754 -3.085 -10.002 1.00 92.19 101 VAL A CA 1
ATOM 817 C C . VAL A 1 101 ? 4.421 -2.815 -8.541 1.00 92.19 101 VAL A C 1
ATOM 819 O O . VAL A 1 101 ? 3.412 -3.311 -8.030 1.00 92.19 101 VAL A O 1
ATOM 822 N N . CYS A 1 102 ? 5.222 -1.979 -7.882 1.00 93.62 102 CYS A N 1
ATOM 823 C CA . CYS A 1 102 ? 4.957 -1.532 -6.521 1.00 93.62 102 CYS A CA 1
ATOM 824 C C . CYS A 1 102 ? 3.612 -0.791 -6.420 1.00 93.62 102 CYS A C 1
ATOM 826 O O . CYS A 1 102 ? 2.790 -1.114 -5.557 1.00 93.62 102 CYS A O 1
ATOM 828 N N . ALA A 1 103 ? 3.339 0.133 -7.348 1.00 93.12 103 ALA A N 1
ATOM 829 C CA . ALA A 1 103 ? 2.076 0.867 -7.411 1.00 93.12 103 ALA A CA 1
ATOM 830 C C . ALA A 1 103 ? 0.865 -0.063 -7.581 1.00 93.12 103 ALA A C 1
ATOM 832 O O . ALA A 1 103 ? -0.105 0.044 -6.829 1.00 93.12 103 ALA A O 1
ATOM 833 N N . ALA A 1 104 ? 0.929 -1.020 -8.509 1.00 92.25 104 ALA A N 1
ATOM 834 C CA . ALA A 1 104 ? -0.150 -1.979 -8.719 1.00 92.25 104 ALA A CA 1
ATOM 835 C C . ALA A 1 104 ? -0.420 -2.830 -7.470 1.00 92.25 104 ALA A C 1
ATOM 837 O O . ALA A 1 104 ? -1.576 -3.048 -7.106 1.00 92.25 104 ALA A O 1
ATOM 838 N N . LYS A 1 105 ? 0.625 -3.273 -6.760 1.00 93.06 105 LYS A N 1
ATOM 839 C CA . LYS A 1 105 ? 0.448 -4.024 -5.508 1.00 93.06 105 LYS A CA 1
ATOM 840 C C . LYS A 1 105 ? -0.177 -3.174 -4.407 1.00 93.06 105 LYS A C 1
ATOM 842 O O . LYS A 1 105 ? -1.082 -3.657 -3.727 1.00 93.06 105 LYS A O 1
ATOM 847 N N . LEU A 1 106 ? 0.233 -1.912 -4.274 1.00 94.75 106 LEU A N 1
ATOM 848 C CA . LEU A 1 106 ? -0.403 -0.961 -3.355 1.00 94.75 106 LEU A CA 1
ATOM 849 C C . LEU A 1 106 ? -1.893 -0.776 -3.677 1.00 94.75 106 LEU A C 1
ATOM 851 O O . LEU A 1 106 ? -2.712 -0.792 -2.761 1.00 94.75 106 LEU A O 1
ATOM 855 N N . LEU A 1 107 ? -2.257 -0.674 -4.960 1.00 93.81 107 LEU A N 1
ATOM 856 C CA . LEU A 1 107 ? -3.653 -0.552 -5.399 1.00 93.81 107 LEU A CA 1
ATOM 857 C C . LEU A 1 107 ? -4.494 -1.791 -5.082 1.00 93.81 107 LEU A C 1
ATOM 859 O O . LEU A 1 107 ? -5.698 -1.677 -4.884 1.00 93.81 107 LEU A O 1
ATOM 863 N N . THR A 1 108 ? -3.883 -2.969 -4.979 1.00 92.38 108 THR A N 1
ATOM 864 C CA . THR A 1 108 ? -4.611 -4.210 -4.661 1.00 92.38 108 THR A CA 1
ATOM 865 C C . THR A 1 108 ? -4.841 -4.437 -3.164 1.00 92.38 108 THR A C 1
ATOM 867 O O . THR A 1 108 ? -5.493 -5.414 -2.787 1.00 92.38 108 THR A O 1
ATOM 870 N N . LEU A 1 109 ? -4.325 -3.563 -2.289 1.00 93.69 109 LEU A N 1
ATOM 871 C CA . LEU A 1 109 ? -4.524 -3.687 -0.846 1.00 93.69 109 LEU A CA 1
ATOM 872 C C . LEU A 1 109 ? -6.004 -3.525 -0.481 1.00 93.69 109 LEU A C 1
ATOM 874 O O . LEU A 1 109 ? -6.617 -2.495 -0.731 1.00 93.69 109 LEU A O 1
ATOM 878 N N . GLN A 1 110 ? -6.562 -4.542 0.175 1.00 94.56 110 GLN A N 1
ATOM 879 C CA . GLN A 1 110 ? -7.937 -4.517 0.691 1.00 94.56 110 GLN A CA 1
ATOM 880 C C . GLN A 1 110 ? -8.006 -4.115 2.167 1.00 94.56 110 GLN A C 1
ATOM 882 O O . GLN A 1 110 ? -9.039 -3.645 2.648 1.00 94.56 110 GLN A O 1
ATOM 887 N N . THR A 1 111 ? -6.907 -4.303 2.898 1.00 95.44 111 THR A N 1
ATOM 888 C CA . THR A 1 111 ? -6.767 -3.922 4.303 1.00 95.44 111 THR A CA 1
ATOM 889 C C . THR A 1 111 ? -5.403 -3.292 4.543 1.00 95.44 111 THR A C 1
ATOM 891 O O . THR A 1 111 ? -4.465 -3.550 3.796 1.00 95.44 111 THR A O 1
ATOM 894 N N . VAL A 1 112 ? -5.274 -2.498 5.602 1.00 95.31 112 VAL A N 1
ATOM 895 C CA . VAL A 1 112 ? -3.996 -2.053 6.175 1.00 95.31 112 VAL A CA 1
ATOM 896 C C . VAL A 1 112 ? -4.116 -2.188 7.684 1.00 95.31 112 VAL A C 1
ATOM 898 O O . VAL A 1 112 ? -5.028 -1.595 8.255 1.00 95.31 112 VAL A O 1
ATOM 901 N N . LEU A 1 113 ? -3.233 -2.976 8.317 1.00 95.06 113 LEU A N 1
ATOM 902 C CA . LEU A 1 113 ? -3.253 -3.226 9.771 1.00 95.06 113 LEU A CA 1
ATOM 903 C C . LEU A 1 113 ? -4.687 -3.475 10.291 1.00 95.06 113 LEU A C 1
ATOM 905 O O . LEU A 1 113 ? -5.194 -2.752 11.147 1.00 95.06 113 LEU A O 1
ATOM 909 N N . ASP A 1 114 ? -5.359 -4.442 9.660 1.00 93.50 114 ASP A N 1
ATOM 910 C CA . ASP A 1 114 ? -6.735 -4.892 9.931 1.00 93.50 114 ASP A CA 1
ATOM 911 C C . ASP A 1 114 ? -7.860 -3.886 9.650 1.00 93.50 114 ASP A C 1
ATOM 913 O O . ASP A 1 114 ? -9.036 -4.222 9.774 1.00 93.50 114 ASP A O 1
ATOM 917 N N . THR A 1 115 ? -7.546 -2.676 9.188 1.00 95.19 115 THR A N 1
ATOM 918 C CA . THR A 1 115 ? -8.569 -1.724 8.741 1.00 95.19 115 THR A CA 1
ATOM 919 C C . THR A 1 115 ? -8.878 -1.934 7.260 1.00 95.19 115 THR A C 1
ATOM 921 O O . THR A 1 115 ? -7.952 -1.871 6.450 1.00 95.19 115 THR A O 1
ATOM 924 N N . PRO A 1 116 ? -10.145 -2.160 6.867 1.00 96.25 116 PRO A N 1
ATOM 925 C CA . PRO A 1 116 ? -10.540 -2.220 5.463 1.00 96.25 116 PRO A CA 1
ATOM 926 C C . PRO A 1 116 ? -10.316 -0.885 4.753 1.00 96.25 116 PRO A C 1
ATOM 928 O O . PRO A 1 116 ? -10.672 0.176 5.278 1.00 96.25 116 PRO A O 1
ATOM 931 N N . VAL A 1 117 ? -9.768 -0.935 3.542 1.00 95.56 117 VAL A N 1
ATOM 932 C CA . VAL A 1 117 ? -9.395 0.265 2.785 1.00 95.56 117 VAL A CA 1
ATOM 933 C C . VAL A 1 117 ? -9.964 0.283 1.372 1.00 95.56 117 VAL A C 1
ATOM 935 O O . VAL A 1 117 ? -10.340 -0.749 0.817 1.00 95.56 117 VAL A O 1
ATOM 938 N N . SER A 1 118 ? -10.023 1.486 0.811 1.00 94.38 118 SER A N 1
ATOM 939 C CA . SER A 1 118 ? -10.140 1.737 -0.623 1.00 94.38 118 SER A CA 1
ATOM 940 C C . SER A 1 118 ? -8.855 2.397 -1.114 1.00 94.38 118 SER A C 1
ATOM 942 O O . SER A 1 118 ? -8.251 3.202 -0.398 1.00 94.38 118 SER A O 1
ATOM 944 N N . THR A 1 119 ? -8.456 2.087 -2.337 1.00 94.81 119 THR A N 1
ATOM 945 C CA . THR A 1 119 ? -7.208 2.542 -2.950 1.00 94.81 119 THR A CA 1
ATOM 946 C C . THR A 1 119 ? -7.514 3.301 -4.235 1.00 94.81 119 THR A C 1
ATOM 948 O O . THR A 1 119 ? -8.494 3.002 -4.914 1.00 94.81 119 THR A O 1
ATOM 951 N N . ASP A 1 120 ? -6.703 4.306 -4.550 1.00 92.44 120 ASP A N 1
ATOM 952 C CA . ASP A 1 120 ? -6.832 5.076 -5.788 1.00 92.44 120 ASP A CA 1
ATOM 953 C C . ASP A 1 120 ? -5.488 5.695 -6.200 1.00 92.44 120 ASP A C 1
ATOM 955 O O . ASP A 1 120 ? -4.597 5.868 -5.359 1.00 92.44 120 ASP A O 1
ATOM 959 N N . VAL A 1 121 ? -5.343 6.044 -7.478 1.00 90.12 121 VAL A N 1
ATOM 960 C CA . VAL A 1 121 ? -4.185 6.781 -8.010 1.00 90.12 121 VAL A CA 1
ATOM 961 C C . VAL A 1 121 ? -4.531 8.261 -8.115 1.00 90.12 121 VAL A C 1
ATOM 963 O O . VAL A 1 121 ? -5.612 8.624 -8.567 1.00 90.12 121 VAL A O 1
ATOM 966 N N . ILE A 1 122 ? -3.593 9.129 -7.741 1.00 86.19 122 ILE A N 1
ATOM 967 C CA . ILE A 1 122 ? -3.708 10.574 -7.955 1.00 86.19 122 ILE A CA 1
ATOM 968 C C . ILE A 1 122 ? -2.575 11.021 -8.879 1.00 86.19 122 ILE A C 1
ATOM 970 O O . ILE A 1 122 ? -1.413 10.693 -8.629 1.00 86.19 122 ILE A O 1
ATOM 974 N N . TRP A 1 123 ? -2.933 11.747 -9.938 1.00 72.00 123 TRP A N 1
ATOM 975 C CA . TRP A 1 123 ? -2.014 12.308 -10.930 1.00 72.00 123 TRP A CA 1
ATOM 976 C C . TRP A 1 123 ? -1.561 13.715 -10.546 1.00 72.00 123 TRP A C 1
ATOM 978 O O . TRP A 1 123 ? -2.406 14.485 -10.032 1.00 72.00 123 TRP A O 1
#

Secondary structure (DSSP, 8-state):
-------------------TTSGGGGS-TTHHHHHHHHHHTS--S-EEEEEEESSTTSPPP---HHHHHHHHHHH-TTGGGEEEEEE-TTS-EEEEES-HHHHHHHHT-SEETTEEEEEEEE-

pLDDT: mean 78.77, std 23.02, range [28.12, 96.62]

Radius of gyration: 21.11 Å; chains: 1; bounding box: 75×39×42 Å